Protein AF-A0A1A7Z575-F1 (afdb_monomer_lite)

Secondary structure (DSSP, 8-state):
---TT-GGGGGG---TT-TTT------HHHHH-TT-EEEEEEEEEEEETTEEEEEEEEETTTEEE--SS--SSGGG--EE-TT-S---TT--

InterPro domains:
  IPR031152 Plexin domain-containing protein [PTHR13055] (2-91)

Foldseek 3Di:
DCDPPPPCVVVVDDDPPPCPPDPPPDDPCLVPDDWDKDKDAAPDFDDDPHHTARIWIHTNQQKIFGDPDDDPDPVPGDMDHPPPDPPPPVPD

pLDDT: mean 70.7, std 13.69, range [42.69, 91.81]

Structure (mmCIF, N/CA/C/O backbone):
data_AF-A0A1A7Z575-F1
#
_entry.id   AF-A0A1A7Z575-F1
#
loop_
_atom_site.group_PDB
_atom_site.id
_atom_site.type_symbol
_atom_site.label_atom_id
_atom_site.label_alt_id
_atom_site.label_comp_id
_atom_site.label_asym_id
_atom_site.label_entity_id
_atom_site.label_seq_id
_atom_site.pdbx_PDB_ins_code
_atom_site.Cartn_x
_atom_site.Cartn_y
_atom_site.Cartn_z
_atom_site.occupancy
_atom_site.B_iso_or_equiv
_atom_site.auth_seq_id
_atom_site.auth_comp_id
_atom_site.auth_asym_id
_atom_site.auth_atom_id
_atom_site.pdbx_PDB_model_num
ATOM 1 N N . SER A 1 1 ? -6.639 -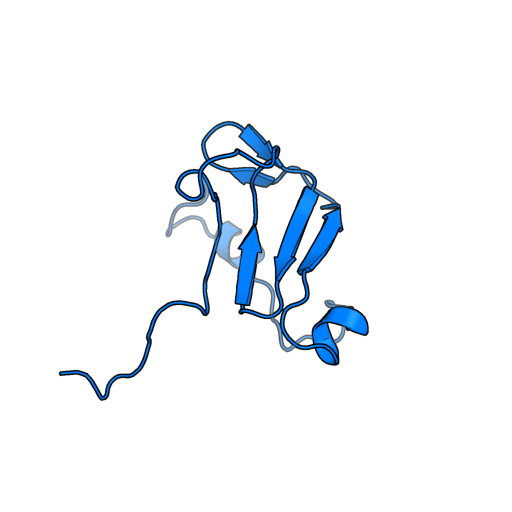0.093 21.455 1.00 63.03 1 SER A N 1
ATOM 2 C CA . SER A 1 1 ? -5.691 0.900 20.916 1.00 63.03 1 SER A CA 1
ATOM 3 C C . SER A 1 1 ? -4.440 0.126 20.579 1.00 63.03 1 SER A C 1
ATOM 5 O O . SER A 1 1 ? -3.905 -0.485 21.491 1.00 63.03 1 SER A O 1
ATOM 7 N N . PHE A 1 2 ? -4.027 0.081 19.312 1.00 67.69 2 PHE A N 1
ATOM 8 C CA . PHE A 1 2 ? -2.933 -0.779 18.831 1.00 67.69 2 PHE A CA 1
ATOM 9 C C . PHE A 1 2 ? -1.550 -0.212 19.197 1.00 67.69 2 PHE A C 1
ATOM 11 O O . PHE A 1 2 ? -0.757 0.159 18.337 1.00 67.69 2 PHE A O 1
ATOM 18 N N . GLY A 1 3 ? -1.296 -0.049 20.495 1.00 74.50 3 GLY A N 1
ATOM 19 C CA . GLY A 1 3 ? -0.020 0.438 21.011 1.00 74.50 3 GLY A CA 1
ATOM 20 C C . GLY A 1 3 ? 0.995 -0.695 21.215 1.00 74.50 3 GLY A C 1
ATOM 21 O O . GLY A 1 3 ? 0.600 -1.851 21.339 1.00 74.50 3 GLY A O 1
ATOM 22 N N . PRO A 1 4 ? 2.293 -0.385 21.382 1.00 70.50 4 PRO A N 1
ATOM 23 C CA . PRO A 1 4 ? 3.361 -1.387 21.533 1.00 70.50 4 PRO A CA 1
ATOM 24 C C . PRO A 1 4 ? 3.188 -2.354 22.717 1.00 70.50 4 PRO A C 1
ATOM 26 O O . PRO A 1 4 ? 3.813 -3.408 22.759 1.00 70.50 4 PRO A O 1
ATOM 29 N N . LYS A 1 5 ? 2.366 -1.983 23.707 1.00 79.94 5 LYS A N 1
ATOM 30 C CA . LYS A 1 5 ? 2.061 -2.796 24.896 1.00 79.94 5 LYS A CA 1
ATOM 31 C C . LYS A 1 5 ? 0.765 -3.605 24.769 1.00 79.94 5 LYS A C 1
ATOM 33 O O . LYS A 1 5 ? 0.437 -4.358 25.684 1.00 79.94 5 LYS A O 1
ATOM 38 N N . ASP A 1 6 ? 0.008 -3.434 23.686 1.00 83.69 6 ASP A N 1
ATOM 39 C CA . ASP A 1 6 ? -1.222 -4.188 23.460 1.00 83.69 6 ASP A CA 1
ATOM 40 C C . ASP A 1 6 ? -0.864 -5.595 22.965 1.00 83.69 6 ASP A C 1
ATOM 42 O O . ASP A 1 6 ? -0.396 -5.768 21.838 1.00 83.69 6 ASP A O 1
ATOM 46 N N . ARG A 1 7 ? -1.085 -6.607 23.819 1.00 78.69 7 ARG A N 1
ATOM 47 C CA . ARG A 1 7 ? -0.817 -8.021 23.497 1.00 78.69 7 ARG A CA 1
ATOM 48 C C . ARG A 1 7 ? -1.598 -8.494 22.271 1.00 78.69 7 ARG A C 1
ATOM 50 O O . ARG A 1 7 ? -1.088 -9.347 21.559 1.00 78.69 7 ARG A O 1
ATOM 57 N N . ARG A 1 8 ? -2.756 -7.890 21.971 1.00 80.56 8 ARG A N 1
ATOM 58 C CA . ARG A 1 8 ? -3.566 -8.229 20.786 1.00 80.56 8 ARG A CA 1
ATOM 59 C C . ARG A 1 8 ? -2.880 -7.864 19.475 1.00 80.56 8 ARG A C 1
ATOM 61 O O . ARG A 1 8 ? -3.260 -8.365 18.429 1.00 80.56 8 ARG A O 1
ATOM 68 N N . THR A 1 9 ? -1.868 -6.994 19.516 1.00 78.06 9 THR A N 1
ATOM 69 C CA . THR A 1 9 ? -1.081 -6.648 18.327 1.00 78.06 9 THR A CA 1
ATOM 70 C C . THR A 1 9 ? -0.321 -7.863 17.803 1.00 78.06 9 THR A C 1
ATOM 72 O O . THR A 1 9 ? -0.110 -7.951 16.602 1.00 78.06 9 THR A O 1
ATOM 75 N N . GLN A 1 10 ? 0.057 -8.811 18.675 1.00 77.94 10 GLN A N 1
ATOM 76 C CA . GLN A 1 10 ? 0.711 -10.063 18.271 1.00 77.94 10 GLN A CA 1
ATOM 77 C C . GLN A 1 10 ? -0.204 -10.917 17.387 1.00 77.94 10 GLN A C 1
ATOM 79 O O . GLN A 1 10 ? 0.258 -11.459 16.390 1.00 77.94 10 GLN A O 1
ATOM 84 N N . ASP A 1 11 ? -1.502 -10.930 17.689 1.00 81.44 11 ASP A N 1
ATOM 85 C CA . ASP A 1 11 ? -2.512 -11.700 16.954 1.00 81.44 11 ASP A CA 1
ATOM 86 C C . ASP A 1 11 ? -2.816 -11.120 15.558 1.00 81.44 11 ASP A C 1
ATOM 88 O O . ASP A 1 11 ? -3.473 -11.764 14.746 1.00 81.44 11 ASP A O 1
ATOM 92 N N . LEU A 1 12 ? -2.363 -9.891 15.273 1.00 76.94 12 LEU A N 1
ATOM 93 C CA . LEU A 1 12 ? -2.520 -9.241 13.967 1.00 76.94 12 LEU A CA 1
ATOM 94 C C . LEU A 1 12 ? -1.369 -9.547 13.003 1.00 76.94 12 LEU A C 1
ATOM 96 O O . LEU A 1 12 ? -1.475 -9.227 11.818 1.00 76.94 12 LEU A O 1
ATOM 100 N N . TRP A 1 13 ? -0.260 -10.108 13.495 1.00 76.81 13 TRP A N 1
ATOM 101 C CA . TRP A 1 13 ? 0.854 -10.489 12.634 1.00 76.81 13 TRP A CA 1
ATOM 102 C C . TRP A 1 13 ? 0.497 -11.742 11.852 1.00 76.81 13 TRP A C 1
ATOM 104 O O . TRP A 1 13 ? -0.013 -12.717 12.397 1.00 76.81 13 TRP A O 1
ATOM 114 N N . PHE A 1 14 ? 0.800 -11.708 10.561 1.00 72.94 14 PHE A N 1
ATOM 115 C CA . PHE A 1 14 ? 0.597 -12.829 9.665 1.00 72.94 14 PHE A CA 1
ATOM 116 C C . PHE A 1 14 ? 1.950 -13.446 9.315 1.00 72.94 14 PHE A C 1
ATOM 118 O O . PHE A 1 14 ? 2.853 -12.738 8.863 1.00 72.94 14 PHE A O 1
ATOM 125 N N . ASP A 1 15 ? 2.092 -14.756 9.512 1.00 76.38 15 ASP A N 1
ATOM 126 C CA . ASP A 1 15 ? 3.279 -15.483 9.072 1.00 76.38 15 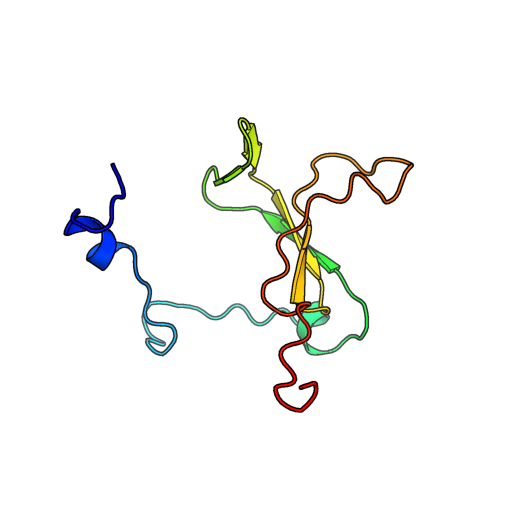ASP A CA 1
ATOM 127 C C . ASP A 1 15 ? 3.217 -15.700 7.555 1.00 76.38 15 ASP A C 1
ATOM 129 O O . ASP A 1 15 ? 2.397 -16.460 7.044 1.00 76.38 15 ASP A O 1
ATOM 133 N N . MET A 1 16 ? 4.099 -15.022 6.819 1.00 69.94 16 MET A N 1
ATOM 134 C CA . MET A 1 16 ? 4.172 -15.126 5.358 1.00 69.94 16 MET A CA 1
ATOM 135 C C . MET A 1 16 ? 4.672 -16.493 4.866 1.00 69.94 16 MET A C 1
ATOM 137 O O . MET A 1 16 ? 4.561 -16.778 3.673 1.00 69.94 16 MET A O 1
ATOM 141 N N . THR A 1 17 ? 5.242 -17.317 5.750 1.00 74.44 17 THR A N 1
ATOM 142 C CA . THR A 1 17 ? 5.717 -18.670 5.427 1.00 74.44 17 THR A CA 1
ATOM 143 C C . THR A 1 17 ? 4.648 -19.742 5.628 1.00 74.44 17 THR A C 1
ATOM 145 O O . THR A 1 17 ? 4.799 -20.859 5.128 1.00 74.44 17 THR A O 1
ATOM 148 N N . ASP A 1 18 ? 3.540 -19.401 6.292 1.00 73.44 18 ASP A N 1
ATOM 149 C CA . ASP A 1 18 ? 2.431 -20.319 6.507 1.00 73.44 18 ASP A CA 1
ATOM 150 C C . ASP A 1 18 ? 1.550 -20.434 5.251 1.00 73.44 18 ASP A C 1
ATOM 152 O O . ASP A 1 18 ? 0.608 -19.675 5.003 1.00 73.44 18 ASP A O 1
ATOM 156 N N . VAL A 1 19 ? 1.870 -21.442 4.441 1.00 59.56 19 VAL A N 1
ATOM 157 C CA . VAL A 1 19 ? 1.186 -21.768 3.180 1.00 59.56 19 VAL A CA 1
ATOM 158 C C . VAL A 1 19 ? -0.277 -22.201 3.403 1.00 59.56 19 VAL A C 1
ATOM 160 O O . VAL A 1 19 ? -1.069 -22.176 2.461 1.00 59.56 19 VAL A O 1
ATOM 163 N N . GLN A 1 20 ? -0.670 -22.578 4.629 1.00 59.41 20 GLN A N 1
ATOM 164 C CA . GLN A 1 20 ? -2.031 -23.043 4.939 1.00 59.41 20 GLN A CA 1
ATOM 165 C C . GLN A 1 20 ? -3.029 -21.885 5.091 1.00 59.41 20 GLN A C 1
ATOM 167 O O . GLN A 1 20 ? -4.203 -22.040 4.754 1.00 59.41 20 GLN A O 1
ATOM 172 N N . HIS A 1 21 ? -2.573 -20.715 5.551 1.00 55.84 21 HIS A N 1
ATOM 173 C CA . HIS A 1 21 ? -3.442 -19.563 5.833 1.00 55.84 21 HIS A CA 1
ATOM 174 C C . HIS A 1 21 ? -3.416 -18.479 4.748 1.00 55.84 21 HIS A C 1
ATOM 176 O O . HIS A 1 21 ? -4.287 -17.607 4.724 1.00 55.84 21 HIS A O 1
ATOM 182 N N . GLY A 1 22 ? -2.450 -18.522 3.828 1.00 55.78 22 GLY A N 1
ATOM 183 C CA . GLY A 1 22 ? -2.292 -17.525 2.775 1.00 55.78 22 GLY A CA 1
ATOM 184 C C . GLY A 1 22 ? -2.326 -18.162 1.398 1.00 55.78 22 GLY A C 1
ATOM 185 O O . GLY A 1 22 ? -1.291 -18.571 0.880 1.00 55.78 22 GLY A O 1
ATOM 186 N N . GLN A 1 23 ? -3.493 -18.197 0.747 1.00 56.31 23 GLN A N 1
ATOM 187 C CA . GLN A 1 23 ? -3.512 -18.429 -0.697 1.00 56.31 23 GLN A CA 1
ATOM 188 C C . GLN A 1 23 ? -2.828 -17.246 -1.382 1.00 56.31 23 GLN A C 1
ATOM 190 O O . GLN A 1 23 ? -3.454 -16.217 -1.647 1.00 56.31 23 GLN A O 1
ATOM 195 N N . VAL A 1 24 ? -1.530 -17.383 -1.655 1.00 62.16 24 VAL A N 1
ATOM 196 C CA . VAL A 1 24 ? -0.780 -16.425 -2.463 1.00 62.16 24 VAL A CA 1
ATOM 197 C C . VAL A 1 24 ? -1.421 -16.406 -3.844 1.00 62.16 24 VAL A C 1
ATOM 199 O O . VAL A 1 24 ? -1.245 -17.312 -4.659 1.00 62.16 24 VAL A O 1
ATOM 202 N N . ARG A 1 25 ? -2.219 -15.372 -4.109 1.00 66.56 25 ARG A N 1
ATOM 203 C CA . ARG A 1 25 ? -2.813 -15.157 -5.426 1.00 66.56 25 ARG A CA 1
ATOM 204 C C . ARG A 1 25 ? -1.754 -14.562 -6.334 1.00 66.56 25 ARG A C 1
ATOM 206 O O . ARG A 1 25 ? -1.552 -13.350 -6.369 1.00 66.56 25 ARG A O 1
ATOM 213 N N . VAL A 1 26 ? -1.080 -15.434 -7.072 1.00 66.12 26 VAL A N 1
ATOM 214 C CA . VAL A 1 26 ? -0.148 -15.021 -8.118 1.00 66.12 26 VAL A CA 1
ATOM 215 C C . VAL A 1 26 ? -0.948 -14.363 -9.238 1.00 66.12 26 VAL A C 1
ATOM 217 O O . VAL A 1 26 ? -1.784 -14.995 -9.885 1.00 66.12 26 VAL A O 1
ATOM 220 N N . HIS A 1 27 ? -0.711 -13.073 -9.461 1.00 64.31 27 HIS A N 1
ATOM 221 C CA . HIS A 1 27 ? -1.382 -12.340 -10.523 1.00 64.31 27 HIS A CA 1
ATOM 222 C C . HIS A 1 27 ? -0.538 -12.383 -11.798 1.00 64.31 27 HIS A C 1
ATOM 224 O O . HIS A 1 27 ? 0.468 -11.685 -11.898 1.00 64.31 27 HIS A O 1
ATOM 230 N N . ASN A 1 28 ? -0.977 -13.150 -12.800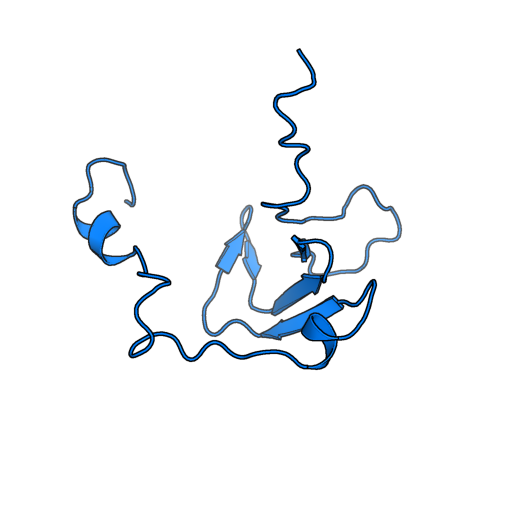 1.00 63.84 28 ASN A N 1
ATOM 231 C CA . ASN A 1 28 ? -0.212 -13.415 -14.027 1.00 63.84 28 ASN A CA 1
ATOM 232 C C . ASN A 1 28 ? 0.302 -12.136 -14.728 1.00 63.84 28 ASN A C 1
ATOM 234 O O . ASN A 1 28 ? 1.428 -12.097 -15.214 1.00 63.84 28 ASN A O 1
ATOM 238 N N . ILE A 1 29 ? -0.495 -11.057 -14.723 1.00 64.19 29 ILE A N 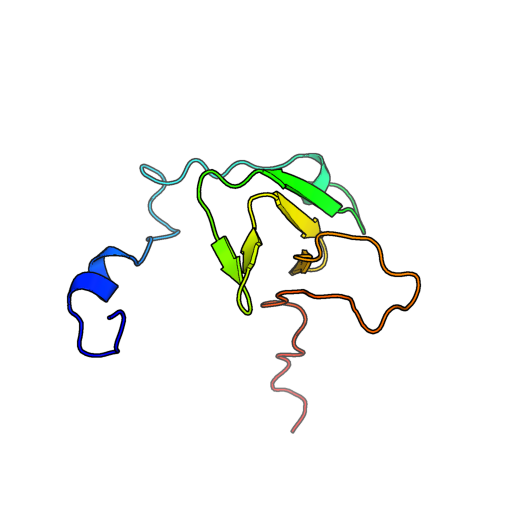1
ATOM 239 C CA . ILE A 1 29 ? -0.111 -9.765 -15.325 1.00 64.19 29 ILE A CA 1
ATOM 240 C C . ILE A 1 29 ? 0.983 -9.060 -14.510 1.00 64.19 29 ILE A C 1
ATOM 242 O O . ILE A 1 29 ? 1.891 -8.480 -15.095 1.00 64.19 29 ILE A O 1
ATOM 246 N N . LEU A 1 30 ? 0.926 -9.124 -13.175 1.00 59.81 30 LEU A N 1
ATOM 247 C CA . LEU A 1 30 ? 1.939 -8.485 -12.327 1.00 59.81 30 LEU A CA 1
ATOM 248 C C . LEU A 1 30 ? 3.235 -9.303 -12.298 1.00 59.81 30 LEU A C 1
ATOM 250 O O . LEU A 1 30 ? 4.311 -8.733 -12.174 1.00 59.81 30 LEU A O 1
ATOM 254 N N . SER A 1 31 ? 3.134 -10.626 -12.431 1.00 65.88 31 SER A N 1
ATOM 255 C CA . SER A 1 31 ? 4.284 -11.532 -12.380 1.00 65.88 31 SER A CA 1
ATOM 256 C C . SER A 1 31 ? 5.106 -11.562 -13.670 1.00 65.88 31 SER A C 1
ATOM 258 O O . SER A 1 31 ? 6.299 -11.827 -13.599 1.00 65.88 31 SER A O 1
ATOM 260 N N . ASN A 1 32 ? 4.497 -11.292 -14.831 1.00 57.91 32 ASN A N 1
ATOM 261 C CA . ASN A 1 32 ? 5.146 -11.507 -16.133 1.00 57.91 32 ASN A CA 1
ATOM 262 C C . ASN A 1 32 ? 5.310 -10.247 -16.998 1.00 57.91 32 ASN A C 1
ATOM 264 O O . ASN A 1 32 ? 5.833 -10.345 -18.106 1.00 57.91 32 ASN A O 1
ATOM 268 N N . SER A 1 33 ? 4.869 -9.068 -16.542 1.00 55.72 33 SER A N 1
ATOM 269 C CA . SER A 1 33 ? 4.891 -7.848 -17.367 1.00 55.72 33 SER A CA 1
ATOM 270 C C . SER A 1 33 ? 5.589 -6.674 -16.681 1.00 55.72 33 SER A C 1
ATOM 272 O O . SER A 1 33 ? 5.272 -6.309 -15.553 1.00 55.72 33 SER A O 1
ATOM 274 N N . TYR A 1 34 ? 6.505 -6.024 -17.399 1.00 50.78 34 TYR A N 1
ATOM 275 C CA . TYR A 1 34 ? 7.184 -4.804 -16.958 1.00 50.78 34 TYR A CA 1
ATOM 276 C C . TYR A 1 34 ? 6.221 -3.597 -16.960 1.00 50.78 34 TYR A C 1
ATOM 278 O O . TYR A 1 34 ? 5.484 -3.396 -17.925 1.00 50.78 34 TYR A O 1
ATOM 286 N N . LYS A 1 35 ? 6.251 -2.777 -15.894 1.00 57.16 35 LYS A N 1
ATOM 287 C CA . LYS A 1 35 ? 5.465 -1.530 -15.721 1.00 57.16 35 LYS A CA 1
ATOM 288 C C . LYS A 1 35 ? 3.938 -1.703 -15.810 1.00 57.16 35 LYS A C 1
ATOM 290 O 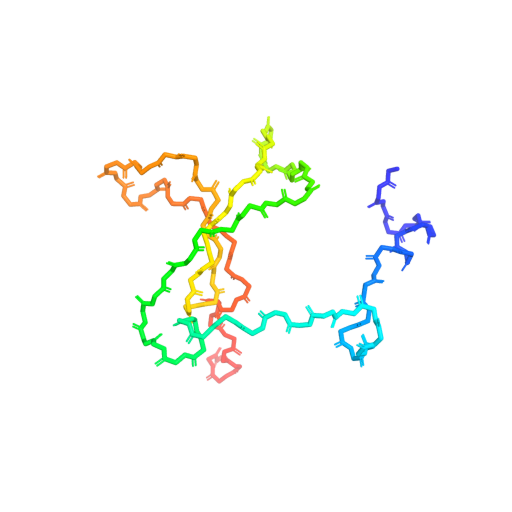O . LYS A 1 35 ? 3.260 -0.912 -16.463 1.00 57.16 35 LYS A O 1
ATOM 295 N N . GLN A 1 36 ? 3.386 -2.709 -15.138 1.00 70.31 36 GLN A N 1
ATOM 296 C CA . GLN A 1 36 ? 1.933 -2.894 -15.034 1.00 70.31 36 GLN A CA 1
ATOM 297 C C . GLN A 1 36 ? 1.401 -2.471 -13.664 1.00 70.31 36 GLN A C 1
ATOM 299 O O . GLN A 1 36 ? 2.136 -2.434 -12.675 1.00 70.31 36 GLN A O 1
ATOM 304 N N . ALA A 1 37 ? 0.107 -2.155 -13.613 1.00 77.25 37 ALA A N 1
ATOM 305 C CA . ALA A 1 37 ? -0.598 -1.863 -12.377 1.00 77.25 37 ALA A CA 1
ATOM 306 C C . ALA A 1 37 ? -2.018 -2.443 -12.412 1.00 77.25 37 ALA A C 1
ATOM 308 O O . ALA A 1 37 ? -2.695 -2.373 -13.436 1.00 77.25 37 ALA A O 1
ATOM 309 N N . VAL A 1 38 ? -2.469 -3.031 -11.305 1.00 82.69 38 VAL A N 1
ATOM 310 C CA . VAL A 1 38 ? -3.748 -3.754 -11.225 1.00 82.69 38 VAL A CA 1
ATOM 311 C C . VAL A 1 38 ? -4.606 -3.184 -10.110 1.00 82.69 38 VAL A C 1
ATOM 313 O O . VAL A 1 38 ? -4.135 -3.011 -8.988 1.00 82.69 38 VAL A O 1
ATOM 316 N N . ARG A 1 39 ? -5.881 -2.921 -10.416 1.00 85.56 39 ARG A N 1
ATOM 317 C CA . ARG A 1 39 ? -6.891 -2.549 -9.417 1.00 85.56 39 ARG A CA 1
ATOM 318 C C . ARG A 1 39 ? -7.300 -3.775 -8.611 1.00 85.56 39 ARG A C 1
ATOM 320 O O . ARG A 1 39 ? -7.668 -4.796 -9.184 1.00 85.56 39 ARG A O 1
ATOM 327 N N . VAL A 1 40 ? -7.275 -3.646 -7.291 1.00 86.81 40 VAL A N 1
ATOM 328 C CA . VAL A 1 40 ? -7.676 -4.692 -6.350 1.00 86.81 40 VAL A CA 1
ATOM 329 C C . VAL A 1 40 ? -8.723 -4.126 -5.404 1.00 86.81 40 VAL A C 1
ATOM 331 O O . VAL A 1 40 ? -8.513 -3.075 -4.798 1.00 86.81 40 VAL A O 1
ATOM 334 N N . ALA A 1 41 ? -9.849 -4.828 -5.283 1.00 90.12 41 ALA A N 1
ATOM 335 C CA . ALA A 1 41 ? -10.857 -4.549 -4.271 1.00 90.12 41 ALA A CA 1
ATOM 336 C C . ALA A 1 41 ? -10.438 -5.178 -2.935 1.00 90.12 41 ALA A C 1
ATOM 338 O O . ALA A 1 41 ? -10.069 -6.354 -2.883 1.00 90.12 41 ALA A O 1
ATOM 339 N N . LEU A 1 42 ? -10.493 -4.393 -1.865 1.00 89.38 42 LEU A N 1
ATOM 340 C CA . LEU A 1 42 ? -10.201 -4.836 -0.508 1.00 89.38 42 LEU A CA 1
ATOM 341 C C . LEU A 1 42 ? -11.449 -5.472 0.110 1.00 89.38 42 LEU A C 1
ATOM 343 O O . LEU A 1 42 ? -12.570 -5.014 -0.102 1.00 89.38 42 LEU A O 1
ATOM 347 N N . SER A 1 43 ? -11.251 -6.512 0.917 1.00 88.25 43 SER A N 1
ATOM 348 C CA . SER A 1 43 ? -12.325 -7.158 1.683 1.00 88.25 43 SER A CA 1
ATOM 349 C C . SER A 1 43 ? -12.684 -6.416 2.975 1.00 88.25 43 SER A C 1
ATOM 351 O O . SER A 1 43 ? -13.540 -6.879 3.725 1.00 88.25 43 SER A O 1
ATOM 353 N N . PHE A 1 44 ? -12.014 -5.300 3.263 1.00 90.44 44 PHE A N 1
ATOM 354 C CA . PHE A 1 44 ? -12.189 -4.503 4.471 1.00 90.44 44 PHE A CA 1
ATOM 355 C C . PHE A 1 44 ? -11.986 -3.014 4.172 1.00 90.44 44 PHE A C 1
ATOM 357 O O . PHE A 1 44 ? -11.366 -2.649 3.172 1.00 90.44 44 PHE A O 1
ATOM 364 N N . ASP A 1 45 ? -12.505 -2.164 5.057 1.00 89.94 45 ASP A N 1
ATOM 365 C CA . ASP A 1 45 ? -12.297 -0.719 5.008 1.00 89.94 45 ASP A CA 1
ATOM 366 C C . ASP A 1 45 ? -10.899 -0.378 5.529 1.00 89.94 45 ASP A C 1
ATOM 368 O O . ASP A 1 45 ? -10.624 -0.511 6.723 1.00 89.94 45 ASP A O 1
ATOM 372 N N . PHE A 1 46 ? -10.004 0.053 4.640 1.00 89.25 46 PHE A N 1
ATOM 373 C CA . PHE A 1 46 ? -8.646 0.435 5.018 1.00 89.25 46 PHE A CA 1
ATOM 374 C C . PHE A 1 46 ? -8.589 1.930 5.373 1.00 89.25 46 PHE A C 1
ATOM 376 O O . PHE A 1 46 ? -8.773 2.763 4.482 1.00 89.25 46 PHE A O 1
ATOM 383 N N . PRO A 1 47 ? -8.359 2.303 6.647 1.00 88.12 47 PRO A N 1
ATOM 384 C CA . PRO A 1 47 ? -8.256 3.700 7.043 1.00 88.12 47 PRO A CA 1
ATOM 385 C C . PRO A 1 47 ? -6.940 4.304 6.541 1.00 88.12 47 PRO A C 1
ATOM 387 O O . PRO A 1 47 ? -5.854 3.838 6.887 1.00 88.12 47 PRO A O 1
ATOM 390 N N . PHE A 1 48 ? -7.030 5.384 5.773 1.00 84.38 48 PHE A N 1
ATOM 391 C CA . PHE A 1 48 ? -5.882 6.102 5.232 1.00 84.38 48 PHE A CA 1
ATOM 392 C C . PHE A 1 48 ? -6.140 7.607 5.335 1.00 84.38 48 PHE A C 1
ATOM 394 O O . PHE A 1 48 ? -7.117 8.100 4.793 1.00 84.38 48 PHE A O 1
ATOM 401 N N . TYR A 1 49 ? -5.318 8.337 6.099 1.00 80.06 49 TYR A N 1
ATOM 402 C CA . TYR A 1 49 ? -5.420 9.796 6.307 1.00 80.06 49 TYR A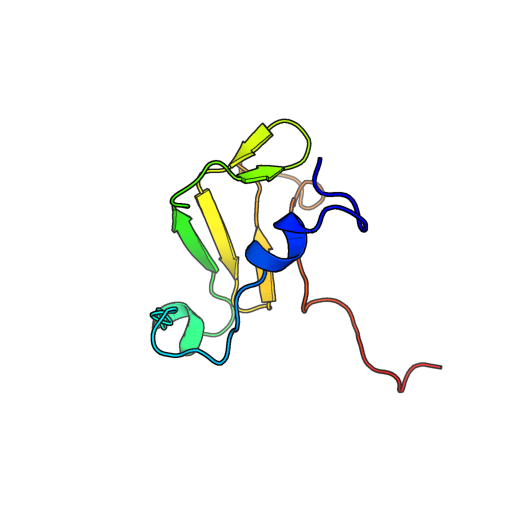 CA 1
ATOM 403 C C . TYR A 1 49 ? -6.860 10.358 6.372 1.00 80.06 49 TYR A C 1
ATOM 405 O O . TYR A 1 49 ? -7.236 11.254 5.618 1.00 80.06 49 TYR A O 1
ATOM 413 N N . GLY A 1 50 ? -7.683 9.821 7.278 1.00 80.88 50 GLY A N 1
ATOM 414 C CA . GLY A 1 50 ? -9.025 10.350 7.563 1.00 80.88 50 GLY A CA 1
ATOM 415 C C . GLY A 1 50 ? -10.147 9.896 6.623 1.00 80.88 50 GLY A C 1
ATOM 416 O O . GLY A 1 50 ? -11.274 10.353 6.787 1.00 80.88 50 GLY A O 1
ATOM 417 N N . HIS A 1 51 ? -9.880 8.990 5.682 1.00 83.00 51 HIS A N 1
ATOM 418 C CA . HIS A 1 51 ? -10.900 8.359 4.841 1.00 83.00 51 HIS A CA 1
ATOM 419 C C . HIS A 1 51 ? -10.684 6.840 4.759 1.00 83.00 51 HIS A C 1
ATOM 421 O O . HIS A 1 51 ? -9.651 6.325 5.184 1.00 83.00 51 HIS A O 1
ATOM 427 N N . TYR A 1 52 ? -11.682 6.115 4.252 1.00 87.81 52 TYR A N 1
ATOM 428 C CA . TYR A 1 52 ? -11.629 4.661 4.098 1.00 87.81 52 TYR A CA 1
ATOM 429 C C . TYR A 1 52 ? -11.494 4.282 2.628 1.00 87.81 52 TYR A C 1
ATOM 431 O O . TYR A 1 52 ? -12.219 4.797 1.778 1.00 87.81 52 TYR A O 1
ATOM 439 N N . LEU A 1 53 ? -10.585 3.354 2.344 1.00 88.25 53 LEU A N 1
ATOM 440 C CA . LEU A 1 53 ? -10.350 2.813 1.013 1.00 88.25 53 LEU A CA 1
ATOM 441 C C . LEU A 1 53 ? -10.915 1.396 0.917 1.00 88.25 53 LEU A C 1
ATOM 443 O O . LEU A 1 53 ? -10.678 0.564 1.792 1.00 88.25 53 LEU A O 1
ATOM 447 N N . ARG A 1 54 ? -11.611 1.110 -0.188 1.00 91.81 54 ARG A N 1
ATOM 448 C CA . ARG A 1 54 ? -12.029 -0.250 -0.588 1.00 91.81 54 ARG A CA 1
ATOM 449 C C . ARG A 1 54 ? -11.406 -0.721 -1.893 1.00 91.81 54 ARG A C 1
ATOM 451 O O . ARG A 1 54 ? -11.628 -1.854 -2.310 1.00 91.81 54 ARG A O 1
ATOM 458 N N . GLN A 1 55 ? -10.634 0.133 -2.550 1.00 89.06 55 GLN A N 1
ATOM 459 C CA . GLN A 1 55 ? -9.957 -0.195 -3.791 1.00 89.06 55 GLN A CA 1
ATOM 460 C C . GLN A 1 55 ? -8.578 0.450 -3.802 1.00 89.06 55 GLN A C 1
ATOM 462 O O . GLN A 1 55 ? -8.433 1.614 -3.442 1.00 89.06 55 GLN A O 1
ATOM 467 N N . ILE A 1 56 ? -7.583 -0.312 -4.243 1.00 88.94 56 ILE A N 1
ATOM 468 C CA . ILE A 1 56 ? -6.202 0.143 -4.413 1.00 88.94 56 ILE A CA 1
ATOM 469 C C . ILE A 1 56 ? -5.680 -0.280 -5.782 1.00 88.94 56 ILE A C 1
ATOM 471 O O . ILE A 1 56 ? -6.274 -1.128 -6.452 1.00 88.94 56 ILE A O 1
ATOM 475 N N . VAL A 1 57 ? -4.556 0.292 -6.198 1.00 86.56 57 VAL A N 1
ATOM 476 C CA . VAL A 1 57 ? -3.835 -0.133 -7.399 1.00 86.56 57 VAL A CA 1
ATOM 477 C C . VAL A 1 57 ? -2.449 -0.630 -7.003 1.00 86.56 57 VAL A C 1
ATOM 479 O O . VAL A 1 57 ? -1.675 0.117 -6.419 1.00 86.56 57 VAL A O 1
ATOM 482 N N . ILE A 1 58 ? -2.124 -1.878 -7.332 1.00 85.50 58 ILE A N 1
ATOM 483 C CA . ILE A 1 58 ? -0.813 -2.486 -7.067 1.00 85.50 58 ILE A CA 1
ATOM 484 C C . ILE A 1 58 ? 0.031 -2.382 -8.331 1.00 85.50 58 ILE A C 1
ATOM 486 O O . ILE A 1 58 ? -0.383 -2.893 -9.371 1.00 85.50 58 ILE A O 1
ATOM 490 N N . ALA A 1 59 ? 1.202 -1.751 -8.249 1.00 82.94 59 ALA A N 1
ATOM 491 C CA . ALA A 1 59 ? 2.133 -1.631 -9.366 1.00 82.94 59 ALA A CA 1
ATOM 492 C C . ALA A 1 59 ? 3.306 -2.614 -9.241 1.00 82.94 59 ALA A C 1
ATOM 494 O O . ALA A 1 59 ? 3.813 -2.868 -8.148 1.00 82.94 59 ALA A O 1
ATOM 495 N N . THR A 1 60 ? 3.814 -3.098 -10.377 1.00 76.00 60 THR A N 1
ATOM 496 C CA . THR A 1 60 ? 4.998 -3.980 -10.428 1.00 76.00 60 THR A CA 1
ATOM 497 C C . THR A 1 60 ? 6.286 -3.306 -9.938 1.00 76.00 60 THR A C 1
ATOM 499 O O . THR A 1 60 ? 7.287 -3.980 -9.741 1.00 76.00 60 THR A O 1
ATOM 502 N N . GLY A 1 61 ? 6.279 -1.982 -9.745 1.00 73.31 61 GLY A N 1
ATOM 503 C CA . GLY A 1 61 ? 7.388 -1.215 -9.168 1.00 73.31 61 GLY A CA 1
ATOM 504 C C . GLY A 1 61 ? 7.468 -1.254 -7.637 1.00 73.31 61 GLY A C 1
ATOM 505 O O . GLY A 1 61 ? 8.222 -0.476 -7.068 1.00 73.31 61 GLY A O 1
ATOM 506 N N . GLY A 1 62 ? 6.677 -2.098 -6.963 1.00 76.81 62 GLY A N 1
ATOM 507 C CA . GLY A 1 62 ? 6.757 -2.266 -5.507 1.00 76.81 62 GLY A CA 1
ATOM 508 C C . GLY A 1 62 ? 6.054 -1.170 -4.699 1.00 76.81 62 GLY A C 1
ATOM 509 O O . GLY A 1 62 ? 6.425 -0.910 -3.553 1.00 76.81 62 GLY A O 1
ATOM 510 N N . PHE A 1 63 ? 5.039 -0.531 -5.286 1.00 81.31 63 PHE A N 1
ATOM 511 C CA . PHE A 1 63 ? 4.217 0.475 -4.618 1.00 81.31 63 PHE A CA 1
ATOM 512 C C . PHE A 1 63 ? 2.722 0.258 -4.857 1.00 81.31 63 PHE A C 1
ATOM 514 O O . PHE A 1 63 ? 2.297 -0.322 -5.861 1.00 81.31 63 PHE A O 1
ATOM 521 N N . ILE A 1 64 ? 1.929 0.747 -3.908 1.00 86.00 64 ILE A N 1
ATOM 522 C CA . ILE A 1 64 ? 0.471 0.727 -3.918 1.00 86.00 64 ILE A CA 1
ATOM 523 C C . ILE A 1 64 ? -0.010 2.159 -4.077 1.00 86.00 64 ILE A C 1
ATOM 525 O O . ILE A 1 64 ? 0.312 3.008 -3.253 1.00 86.00 64 ILE A O 1
ATOM 529 N N . PHE A 1 65 ? -0.806 2.423 -5.103 1.00 84.50 65 PHE A N 1
ATOM 530 C CA . PHE A 1 65 ? -1.512 3.685 -5.258 1.00 84.50 65 PHE A CA 1
ATOM 531 C C . PHE A 1 65 ? -2.860 3.622 -4.534 1.00 84.50 65 PHE A C 1
ATOM 533 O O . PHE A 1 65 ? -3.640 2.681 -4.717 1.00 84.50 65 PHE A O 1
ATOM 540 N N . THR A 1 66 ? -3.106 4.631 -3.701 1.00 86.25 66 THR A N 1
ATOM 541 C CA . THR A 1 66 ? -4.254 4.726 -2.789 1.00 86.25 66 THR A CA 1
ATOM 542 C C . THR A 1 66 ? -5.214 5.862 -3.144 1.00 86.25 66 THR A C 1
ATOM 544 O O . THR A 1 66 ? -6.237 6.018 -2.488 1.00 86.25 66 THR A O 1
ATOM 547 N N . GLY A 1 67 ? -4.913 6.651 -4.179 1.00 74.19 67 GLY A N 1
ATOM 548 C CA . GLY A 1 67 ? -5.771 7.755 -4.602 1.00 74.19 67 GLY A CA 1
ATOM 549 C C . GLY A 1 67 ? -7.103 7.281 -5.194 1.00 74.19 67 GLY A C 1
ATOM 550 O O . GLY A 1 67 ? -7.144 6.401 -6.053 1.00 74.19 67 GLY A O 1
ATOM 551 N N . ASP A 1 68 ? -8.194 7.915 -4.770 1.00 62.84 68 ASP A N 1
ATOM 552 C CA . ASP A 1 68 ? -9.551 7.659 -5.276 1.00 62.84 68 ASP A CA 1
ATOM 553 C C . ASP A 1 68 ? -9.771 8.264 -6.685 1.00 62.84 68 ASP A C 1
ATOM 555 O O . ASP A 1 68 ? -10.586 7.789 -7.474 1.00 62.84 68 ASP A O 1
ATOM 559 N N . VAL A 1 69 ? -8.976 9.279 -7.061 1.00 52.88 69 VAL A N 1
ATOM 560 C CA . VAL A 1 69 ? -9.137 10.045 -8.309 1.00 52.88 69 VAL A CA 1
ATOM 561 C C . VAL A 1 69 ? -7.780 10.323 -8.968 1.00 52.88 69 VAL A C 1
ATOM 563 O O . VAL A 1 69 ? -6.829 10.761 -8.324 1.00 52.88 69 VAL A O 1
ATOM 566 N N . THR A 1 70 ? -7.677 10.098 -10.283 1.00 49.50 70 THR A N 1
ATOM 567 C CA . THR A 1 70 ? -6.548 10.560 -11.110 1.00 49.50 70 THR A CA 1
ATOM 568 C C . THR A 1 70 ? -6.499 12.089 -11.107 1.00 49.50 70 THR A C 1
ATOM 570 O O . THR A 1 70 ? -7.220 12.738 -11.864 1.00 49.50 70 THR A O 1
ATOM 573 N N . HIS A 1 71 ? -5.666 12.683 -10.255 1.00 44.91 71 HIS A N 1
ATOM 574 C CA . HIS A 1 71 ? -5.423 14.124 -10.273 1.00 44.91 71 HIS A CA 1
ATOM 575 C C . HIS A 1 71 ? -4.467 14.496 -11.417 1.00 44.91 71 HIS A C 1
ATOM 577 O O . HIS A 1 71 ? -3.493 13.804 -11.698 1.00 44.91 71 HIS A O 1
ATOM 583 N N . ARG A 1 72 ? -4.746 15.622 -12.087 1.00 46.31 72 ARG A N 1
ATOM 584 C CA . ARG A 1 72 ? -4.010 16.132 -13.264 1.00 46.31 72 ARG A CA 1
ATOM 585 C C . ARG A 1 72 ? -2.576 16.607 -12.946 1.00 46.31 72 ARG A C 1
ATOM 587 O O . ARG A 1 72 ? -1.841 16.954 -13.863 1.00 46.31 72 ARG A O 1
ATOM 594 N N . MET A 1 73 ? -2.188 16.633 -11.668 1.00 46.66 73 MET A N 1
ATOM 595 C CA . MET A 1 73 ? -0.844 16.965 -11.183 1.00 46.66 73 MET A CA 1
ATOM 596 C C . MET A 1 73 ? -0.249 15.772 -10.421 1.00 46.66 73 MET A C 1
ATOM 598 O O . MET A 1 73 ? -0.885 15.214 -9.530 1.00 46.66 73 MET A O 1
ATOM 602 N N . LEU A 1 74 ? 0.993 15.410 -10.756 1.00 44.78 74 LEU A N 1
ATOM 603 C CA . LEU A 1 74 ? 1.716 14.231 -10.249 1.00 44.78 74 LEU A CA 1
ATOM 604 C C . LEU A 1 74 ? 2.097 14.306 -8.753 1.00 44.78 74 LEU A C 1
ATOM 606 O O . LEU A 1 74 ? 2.531 13.307 -8.184 1.00 44.78 74 LEU A O 1
ATOM 610 N N . THR A 1 75 ? 1.910 15.457 -8.099 1.00 42.69 75 THR A N 1
ATOM 611 C CA . THR A 1 75 ? 2.203 15.670 -6.669 1.00 42.69 75 THR A CA 1
ATOM 612 C C . THR A 1 75 ? 1.086 15.204 -5.729 1.00 42.69 75 THR A C 1
ATOM 614 O O . THR A 1 75 ? 1.309 15.115 -4.527 1.00 42.69 75 THR A O 1
ATOM 617 N N . THR A 1 76 ? -0.094 14.838 -6.246 1.00 51.09 76 THR A N 1
ATOM 618 C CA . THR A 1 76 ? -1.188 14.204 -5.475 1.00 51.09 76 THR A CA 1
ATOM 619 C C . THR A 1 76 ? -1.245 12.700 -5.750 1.00 51.09 76 THR A C 1
ATOM 621 O O . THR A 1 76 ? -2.305 12.085 -5.825 1.00 51.09 76 THR A O 1
ATOM 624 N N . THR A 1 77 ? -0.083 12.080 -5.938 1.00 57.88 77 THR A N 1
ATOM 625 C CA . THR A 1 77 ? 0.014 10.623 -5.958 1.00 57.88 77 THR A CA 1
ATOM 626 C C . THR A 1 77 ? 0.113 10.173 -4.509 1.00 57.88 77 THR A C 1
ATOM 628 O O . THR A 1 77 ? 1.180 10.243 -3.908 1.00 57.88 77 THR A O 1
ATOM 631 N N . GLN A 1 78 ? -1.008 9.774 -3.912 1.00 72.00 78 GLN A N 1
ATOM 632 C CA . GLN A 1 78 ? -0.973 9.094 -2.623 1.00 72.00 78 GLN A CA 1
ATOM 633 C C . GLN A 1 78 ? -0.584 7.643 -2.884 1.00 72.00 78 GLN A C 1
ATOM 635 O O . GLN A 1 78 ? -1.286 6.915 -3.592 1.00 72.00 78 GLN A O 1
ATOM 640 N N . TYR A 1 79 ? 0.587 7.256 -2.390 1.00 73.94 79 TYR A N 1
ATOM 641 C CA . TYR A 1 79 ? 1.095 5.908 -2.551 1.00 73.94 79 TYR A CA 1
ATOM 642 C C . TYR A 1 79 ? 1.808 5.433 -1.289 1.00 73.94 79 TYR A C 1
ATOM 644 O O . TYR A 1 79 ? 2.352 6.220 -0.517 1.00 73.94 79 TYR A O 1
ATOM 652 N N . ILE A 1 80 ? 1.802 4.120 -1.101 1.00 82.81 80 ILE A N 1
ATOM 653 C CA . ILE A 1 80 ? 2.603 3.408 -0.110 1.00 82.81 80 ILE A CA 1
ATOM 654 C C . ILE A 1 80 ? 3.675 2.669 -0.911 1.00 82.81 80 ILE A C 1
ATOM 656 O O . ILE A 1 80 ? 3.332 1.805 -1.716 1.00 82.81 80 ILE A O 1
ATOM 660 N N . ALA A 1 81 ? 4.955 3.003 -0.733 1.00 79.25 81 ALA A N 1
ATOM 661 C CA . ALA A 1 81 ? 6.056 2.346 -1.446 1.00 79.25 81 ALA A CA 1
ATOM 662 C C . ALA A 1 81 ? 7.082 1.738 -0.485 1.00 79.25 81 ALA A C 1
ATOM 664 O O . ALA A 1 81 ? 8.117 2.347 -0.222 1.00 79.25 81 ALA A O 1
ATOM 665 N N . PRO A 1 82 ? 6.830 0.522 0.018 1.00 66.88 82 PRO A N 1
ATOM 666 C CA . PRO A 1 82 ? 7.772 -0.161 0.896 1.00 66.88 82 PRO A CA 1
ATOM 667 C C . PRO A 1 82 ? 9.092 -0.516 0.194 1.00 66.88 82 PRO A C 1
ATOM 669 O O . PRO A 1 82 ? 10.104 -0.644 0.867 1.00 66.88 82 PRO A O 1
ATOM 672 N N . LEU A 1 83 ? 9.084 -0.676 -1.139 1.00 63.59 83 LEU A N 1
ATOM 673 C CA . LEU A 1 83 ? 10.224 -1.167 -1.931 1.00 63.59 83 LEU A CA 1
ATOM 674 C C . LEU A 1 83 ? 10.809 -0.139 -2.918 1.00 63.59 83 LEU A C 1
ATOM 676 O O . LEU A 1 83 ? 11.690 -0.490 -3.693 1.00 63.59 83 LEU A O 1
ATOM 680 N N . MET A 1 84 ? 10.325 1.110 -2.925 1.00 57.75 84 MET A N 1
ATOM 681 C CA . MET A 1 84 ? 10.921 2.185 -3.745 1.00 57.75 84 MET A CA 1
ATOM 682 C C . MET A 1 84 ? 11.902 3.067 -2.967 1.00 57.75 84 MET A C 1
ATOM 684 O O . MET A 1 84 ? 12.373 4.068 -3.503 1.00 57.75 84 MET A O 1
ATOM 688 N N . ALA A 1 85 ? 12.180 2.746 -1.704 1.00 57.25 85 ALA A N 1
ATOM 689 C CA . ALA A 1 85 ? 13.287 3.373 -1.004 1.00 57.25 85 ALA A CA 1
ATOM 690 C C . ALA A 1 85 ? 14.594 2.762 -1.517 1.00 57.25 85 ALA A C 1
ATOM 692 O O . ALA A 1 85 ? 14.701 1.547 -1.689 1.00 57.25 85 ALA A O 1
ATOM 693 N N . ASP A 1 86 ? 15.564 3.624 -1.800 1.00 53.72 86 ASP A N 1
ATOM 694 C CA . ASP A 1 86 ? 16.930 3.189 -2.038 1.00 53.72 86 ASP A CA 1
ATOM 695 C C . ASP A 1 86 ? 17.481 2.665 -0.708 1.00 53.72 86 ASP A C 1
ATOM 697 O O . ASP A 1 86 ? 17.674 3.423 0.244 1.00 53.72 86 ASP A O 1
ATOM 701 N N . PHE A 1 87 ? 17.607 1.344 -0.613 1.00 55.28 87 PHE A N 1
ATOM 702 C CA . PHE A 1 87 ? 18.141 0.662 0.560 1.00 55.28 87 PHE A CA 1
ATOM 703 C C . PHE A 1 87 ? 19.593 0.229 0.347 1.00 55.28 87 PHE A C 1
ATOM 705 O O . PHE A 1 87 ? 20.059 -0.624 1.101 1.00 55.28 87 PHE A O 1
ATOM 712 N N . ASP A 1 88 ? 20.294 0.752 -0.668 1.00 54.19 88 ASP A N 1
ATOM 713 C CA . ASP A 1 88 ? 21.699 0.419 -0.890 1.00 54.19 88 ASP A CA 1
ATOM 714 C C . ASP A 1 88 ? 22.563 0.943 0.280 1.00 54.19 88 ASP A C 1
ATOM 716 O O . ASP A 1 88 ? 22.726 2.155 0.445 1.00 54.19 88 ASP A O 1
ATOM 720 N N . PRO A 1 89 ? 23.144 0.060 1.117 1.00 52.97 89 PRO A N 1
ATOM 721 C CA . PRO A 1 89 ? 24.029 0.479 2.201 1.00 52.97 89 PRO A CA 1
ATOM 722 C C . PRO A 1 89 ? 25.395 0.973 1.689 1.00 52.97 89 PRO A C 1
ATOM 724 O O . PRO A 1 89 ? 26.209 1.431 2.488 1.00 52.97 89 PRO A O 1
ATOM 727 N N . GLY A 1 90 ? 25.674 0.862 0.382 1.00 58.09 90 GLY A N 1
ATOM 728 C CA . GLY A 1 90 ? 26.900 1.322 -0.272 1.00 58.09 90 GLY A CA 1
ATOM 729 C C . GLY A 1 90 ? 26.963 2.830 -0.544 1.00 58.09 90 GLY A C 1
ATOM 730 O O . GLY A 1 90 ? 27.984 3.314 -1.032 1.00 58.09 90 GLY A O 1
ATOM 731 N N . HIS A 1 91 ? 25.908 3.588 -0.239 1.00 53.41 91 HIS A N 1
ATOM 732 C CA . HIS A 1 91 ? 25.948 5.050 -0.176 1.00 53.41 91 HIS A CA 1
ATOM 733 C C . HIS A 1 91 ? 26.144 5.505 1.281 1.00 53.41 91 HIS A C 1
ATOM 735 O O . HIS A 1 91 ? 25.194 5.765 2.020 1.00 53.41 91 HIS A O 1
ATOM 741 N N . SER A 1 92 ? 27.405 5.584 1.709 1.00 50.22 92 SER A N 1
ATOM 742 C CA . SER A 1 92 ? 27.867 6.313 2.902 1.00 50.22 92 SER A CA 1
ATOM 743 C C . SER A 1 92 ? 29.200 6.985 2.616 1.00 50.22 92 SER A C 1
ATOM 745 O O . SER A 1 92 ? 30.001 6.392 1.859 1.00 50.22 92 SER A O 1
#

Organism: NCBI:txid60296

Sequence (92 aa):
SFGPKDRRTQDLWFDMTDVQHGQVRVHNILSNSYKQAVRVALSFDFPFYGHYLRQIVIATGGFIFTGDVTHRMLTTTQYIAPLMADFDPGHS

Radius of gyration: 16.4 Å; chains: 1; bounding box: 40×40×42 Å